Protein AF-A0A151F2L9-F1 (afdb_monomer_lite)

Structure (mmCIF, N/CA/C/O backbone):
data_AF-A0A151F2L9-F1
#
_entry.id   AF-A0A151F2L9-F1
#
loop_
_atom_site.group_PDB
_atom_site.id
_atom_site.type_symbol
_atom_site.label_atom_id
_atom_site.label_alt_id
_atom_site.label_comp_id
_atom_site.label_asym_id
_atom_site.label_entity_id
_atom_site.label_seq_id
_atom_site.pdbx_PDB_ins_code
_atom_site.Cartn_x
_atom_site.Cartn_y
_atom_site.Cartn_z
_atom_site.occupancy
_atom_site.B_iso_or_equiv
_atom_site.auth_seq_id
_atom_site.auth_comp_id
_atom_site.auth_asym_id
_atom_site.auth_atom_id
_atom_site.pdbx_PDB_model_num
ATOM 1 N N . MET A 1 1 ? 3.479 -38.315 2.683 1.00 40.06 1 MET A N 1
ATOM 2 C CA . MET A 1 1 ? 3.065 -36.902 2.808 1.00 40.06 1 MET A CA 1
ATOM 3 C C . MET A 1 1 ? 3.909 -36.080 1.847 1.00 40.06 1 MET A C 1
ATOM 5 O O . MET A 1 1 ? 5.123 -36.152 1.942 1.00 40.06 1 MET A O 1
ATOM 9 N N . ARG A 1 2 ? 3.302 -35.398 0.868 1.00 43.44 2 ARG A N 1
ATOM 10 C CA . ARG A 1 2 ? 3.987 -34.394 0.036 1.00 43.44 2 ARG A CA 1
ATOM 11 C C . ARG A 1 2 ? 3.532 -33.036 0.545 1.00 43.44 2 ARG A C 1
ATOM 13 O O . ARG A 1 2 ? 2.334 -32.762 0.485 1.00 43.44 2 ARG A O 1
ATOM 20 N N . GLU A 1 3 ? 4.454 -32.230 1.051 1.00 50.44 3 GLU A N 1
ATOM 21 C CA . GLU A 1 3 ? 4.191 -30.822 1.330 1.00 50.44 3 GLU A CA 1
ATOM 22 C C . GLU A 1 3 ? 3.861 -30.140 0.001 1.00 50.44 3 GLU A C 1
ATOM 24 O O . GLU A 1 3 ? 4.709 -29.969 -0.874 1.00 50.44 3 GLU A O 1
ATOM 29 N N . ARG A 1 4 ? 2.577 -29.842 -0.204 1.00 49.53 4 ARG A N 1
ATOM 30 C CA . ARG A 1 4 ? 2.139 -28.994 -1.307 1.00 49.53 4 ARG A CA 1
ATOM 31 C C . ARG A 1 4 ? 2.363 -27.559 -0.852 1.00 49.53 4 ARG A C 1
ATOM 33 O O . ARG A 1 4 ? 1.487 -26.990 -0.210 1.00 49.53 4 ARG A O 1
ATOM 40 N N . GLY A 1 5 ? 3.528 -26.994 -1.158 1.00 51.09 5 GLY A N 1
ATOM 41 C CA . GLY A 1 5 ? 3.702 -25.545 -1.091 1.00 51.09 5 GLY A CA 1
ATOM 42 C C . GLY A 1 5 ? 2.649 -24.898 -1.990 1.00 51.09 5 GLY A C 1
ATOM 43 O O . GLY A 1 5 ? 2.610 -25.180 -3.191 1.00 51.09 5 GLY A O 1
ATOM 44 N N . ARG A 1 6 ? 1.733 -24.113 -1.412 1.00 55.53 6 ARG A N 1
ATOM 45 C CA . ARG A 1 6 ? 0.787 -23.318 -2.197 1.00 55.53 6 ARG A CA 1
ATOM 46 C C . ARG A 1 6 ? 1.582 -22.197 -2.854 1.00 55.53 6 ARG A C 1
ATOM 48 O O . ARG A 1 6 ? 2.127 -21.342 -2.171 1.00 55.53 6 ARG A O 1
ATOM 55 N N . ALA A 1 7 ? 1.684 -22.242 -4.176 1.00 49.06 7 ALA A N 1
ATOM 56 C CA . ALA A 1 7 ? 2.137 -21.103 -4.955 1.00 49.06 7 ALA A CA 1
ATOM 57 C C . ALA A 1 7 ? 0.971 -20.109 -5.029 1.00 49.06 7 ALA A C 1
ATOM 59 O O . ALA A 1 7 ? 0.109 -20.227 -5.899 1.00 49.06 7 ALA A O 1
ATOM 60 N N . GLU A 1 8 ? 0.905 -19.204 -4.060 1.00 53.97 8 GLU A N 1
ATOM 61 C CA . GLU A 1 8 ? -0.030 -18.078 -4.050 1.00 53.97 8 GLU A CA 1
ATOM 62 C C . GLU A 1 8 ? 0.568 -17.007 -4.968 1.00 53.97 8 GLU A C 1
ATOM 64 O O . GLU A 1 8 ? 1.729 -16.623 -4.819 1.00 53.97 8 GLU A O 1
ATOM 69 N N . ARG A 1 9 ? -0.164 -16.613 -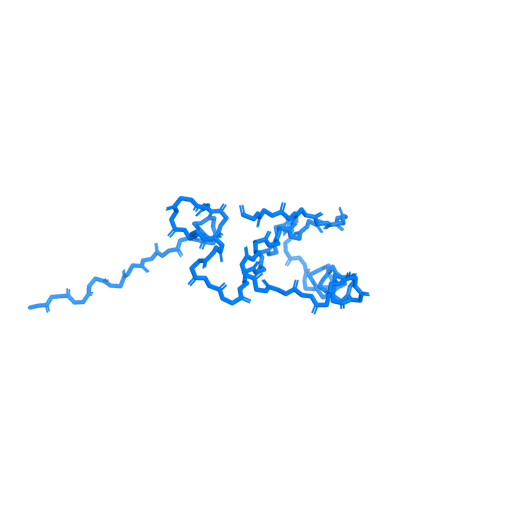6.011 1.00 57.41 9 ARG A N 1
ATOM 70 C CA . ARG A 1 9 ? 0.280 -15.554 -6.924 1.00 57.41 9 ARG A CA 1
ATOM 71 C C . ARG A 1 9 ? 0.082 -14.219 -6.224 1.00 57.41 9 ARG A C 1
ATOM 73 O O . ARG A 1 9 ? -0.872 -14.065 -5.473 1.00 57.41 9 ARG A O 1
ATOM 80 N N . ASP A 1 10 ? 0.884 -13.213 -6.555 1.00 58.06 10 ASP A N 1
ATOM 81 C CA . ASP A 1 10 ? 0.725 -11.860 -5.993 1.00 58.06 10 ASP A CA 1
ATOM 82 C C . ASP A 1 10 ? -0.707 -11.298 -6.136 1.00 58.06 10 ASP A C 1
ATOM 84 O O . ASP A 1 10 ? -1.160 -10.537 -5.284 1.00 58.06 10 ASP A O 1
ATOM 88 N N . SER A 1 11 ? -1.461 -11.700 -7.173 1.00 59.06 11 SER A N 1
ATOM 89 C CA . SER A 1 11 ? -2.872 -11.308 -7.337 1.00 59.06 11 SER A CA 1
ATOM 90 C C . SER A 1 11 ? -3.802 -11.883 -6.272 1.00 59.06 11 SER A C 1
ATOM 92 O O . SER A 1 11 ? -4.864 -11.319 -6.022 1.00 59.06 11 SER A O 1
ATOM 94 N N . ASP A 1 12 ? -3.433 -13.012 -5.672 1.00 60.41 12 ASP A N 1
ATOM 95 C CA . ASP A 1 12 ? -4.266 -13.719 -4.709 1.00 60.41 12 ASP A CA 1
ATOM 96 C C . ASP A 1 12 ? -4.389 -12.904 -3.415 1.00 60.41 12 ASP A C 1
ATOM 98 O O . ASP A 1 12 ? -5.468 -12.874 -2.836 1.00 60.41 12 ASP A O 1
ATOM 102 N N . PHE A 1 13 ? -3.375 -12.114 -3.038 1.00 60.91 13 PHE A N 1
ATOM 103 C CA . PHE A 1 13 ? -3.442 -11.194 -1.890 1.00 60.91 13 PHE A CA 1
ATOM 104 C C . PHE A 1 13 ? -4.393 -10.004 -2.090 1.00 60.91 13 PHE A C 1
ATOM 106 O O . PHE A 1 13 ? -4.787 -9.360 -1.121 1.00 60.91 13 PHE A O 1
ATOM 113 N N . ALA A 1 14 ? -4.788 -9.706 -3.331 1.00 59.91 14 ALA A N 1
ATOM 114 C CA . ALA A 1 14 ? -5.844 -8.734 -3.615 1.00 59.91 14 ALA A CA 1
ATOM 115 C C . ALA A 1 14 ? -7.252 -9.359 -3.560 1.00 59.91 14 ALA A C 1
ATOM 117 O O . ALA A 1 14 ? -8.250 -8.642 -3.639 1.00 59.91 14 ALA A O 1
ATOM 118 N N . ASN A 1 15 ? -7.355 -10.688 -3.441 1.00 66.44 15 ASN A N 1
ATOM 119 C CA . ASN A 1 15 ? -8.624 -11.392 -3.341 1.00 66.44 15 ASN A CA 1
ATOM 120 C C . ASN A 1 15 ? -9.108 -11.409 -1.887 1.00 66.44 15 ASN A C 1
ATOM 122 O O . ASN A 1 15 ? -8.732 -12.270 -1.093 1.00 66.44 15 ASN A O 1
ATOM 126 N N . THR A 1 16 ? -10.011 -10.491 -1.559 1.00 62.44 16 THR A N 1
ATOM 127 C CA . THR A 1 16 ? -10.601 -10.363 -0.220 1.00 62.44 16 THR A CA 1
ATOM 128 C C . THR A 1 16 ? -11.454 -11.560 0.210 1.00 62.44 16 THR A C 1
ATOM 130 O O . THR A 1 16 ? -11.706 -11.717 1.399 1.00 62.44 16 THR A O 1
ATOM 133 N N . LEU A 1 17 ? -11.866 -12.442 -0.713 1.00 60.47 17 LEU A N 1
ATOM 134 C CA . LEU A 1 17 ? -12.520 -13.712 -0.366 1.00 60.47 17 LEU A CA 1
ATOM 135 C C . LEU A 1 17 ? -11.512 -14.762 0.121 1.00 60.47 17 LEU A C 1
ATOM 137 O O . LEU A 1 17 ? -11.866 -15.619 0.927 1.00 60.47 17 LEU A O 1
ATOM 141 N N . ALA A 1 18 ? -10.275 -14.711 -0.381 1.00 61.22 18 ALA A N 1
ATOM 142 C CA . ALA A 1 18 ? -9.193 -15.599 0.040 1.00 61.22 18 ALA A CA 1
ATOM 143 C C . ALA A 1 18 ? -8.438 -15.047 1.264 1.00 61.22 18 ALA A C 1
ATOM 145 O O . ALA A 1 18 ? -8.025 -15.829 2.118 1.00 61.22 18 ALA A O 1
ATOM 146 N N . TYR A 1 19 ? -8.322 -13.717 1.375 1.00 62.47 19 TYR A N 1
ATOM 147 C CA . TYR A 1 19 ? -7.674 -13.005 2.482 1.00 62.47 19 TYR A CA 1
ATOM 148 C C . TYR A 1 19 ? -8.604 -11.906 3.016 1.00 62.47 19 TYR A C 1
ATOM 150 O O . TYR A 1 19 ? -8.458 -10.736 2.651 1.00 62.47 19 TYR A O 1
ATOM 158 N N . PRO A 1 20 ? -9.599 -12.265 3.847 1.00 65.56 20 PRO A N 1
ATOM 159 C CA . PRO A 1 20 ? -10.514 -11.289 4.420 1.00 65.56 20 PRO A CA 1
ATOM 160 C C . PRO A 1 20 ? -9.737 -10.315 5.321 1.00 65.56 20 PRO A C 1
ATOM 162 O O . PRO A 1 20 ? -9.090 -10.775 6.265 1.00 65.56 20 PRO A O 1
ATOM 165 N N . PRO A 1 21 ? -9.801 -8.991 5.078 1.00 68.19 21 PRO A N 1
ATOM 166 C CA . PRO A 1 21 ? -9.018 -7.988 5.806 1.00 68.19 21 PRO A CA 1
ATOM 167 C C . PRO A 1 21 ? -9.164 -8.087 7.330 1.00 68.19 21 PRO A C 1
ATOM 169 O O . PRO A 1 21 ? -8.180 -7.995 8.058 1.00 68.19 21 PRO A O 1
ATOM 172 N N . GLN A 1 22 ? -10.378 -8.389 7.794 1.00 65.31 22 GLN A N 1
ATOM 173 C CA . GLN A 1 22 ? -10.769 -8.551 9.200 1.00 65.31 22 GLN A CA 1
ATOM 174 C C . GLN A 1 22 ? -10.046 -9.696 9.932 1.00 65.31 22 GLN A C 1
ATOM 176 O O . GLN A 1 22 ? -10.022 -9.719 11.158 1.00 65.31 22 GLN A O 1
ATOM 181 N N . GLY A 1 23 ? -9.468 -10.656 9.202 1.00 64.81 23 GLY A N 1
ATOM 182 C CA . GLY A 1 23 ? -8.715 -11.774 9.778 1.00 64.81 23 GLY A CA 1
ATOM 183 C C . GLY A 1 23 ? -7.234 -11.479 10.030 1.00 64.81 23 GLY A C 1
ATOM 184 O O . GLY A 1 23 ? -6.528 -12.353 10.532 1.00 64.81 23 GLY A O 1
ATOM 185 N N . PHE A 1 24 ? -6.745 -10.290 9.662 1.00 64.81 24 PHE A N 1
ATOM 186 C CA . PHE A 1 24 ? -5.322 -9.957 9.670 1.00 64.81 24 PHE A CA 1
ATOM 187 C C . PHE A 1 24 ? -5.061 -8.551 10.227 1.00 64.81 24 PHE A C 1
ATOM 189 O O . PHE A 1 24 ? -5.914 -7.667 10.204 1.00 64.81 24 PHE A O 1
ATOM 196 N N . TYR A 1 25 ? -3.820 -8.309 10.655 1.00 67.88 25 TYR A N 1
ATOM 197 C CA . TYR A 1 25 ? -3.347 -7.015 11.173 1.00 67.88 25 TYR A CA 1
ATOM 198 C C . TYR A 1 25 ? -3.301 -5.880 10.124 1.00 67.88 25 TYR A C 1
ATOM 200 O O . TYR A 1 25 ? -2.831 -4.785 10.427 1.00 67.88 25 TYR A O 1
ATOM 208 N N . GLY A 1 26 ? -3.783 -6.132 8.903 1.00 78.19 26 GLY A N 1
ATOM 209 C CA . GLY A 1 26 ? -3.705 -5.239 7.750 1.00 78.19 26 GLY A CA 1
ATOM 210 C C . GLY A 1 26 ? -2.829 -5.801 6.635 1.00 78.19 26 GLY A C 1
ATOM 211 O O . GLY A 1 26 ? -1.762 -6.356 6.890 1.00 78.19 26 GLY A O 1
ATOM 212 N N . THR A 1 27 ? -3.267 -5.672 5.384 1.00 83.44 27 THR A N 1
ATOM 213 C CA . THR A 1 27 ? -2.511 -6.116 4.200 1.00 83.44 27 THR A CA 1
ATOM 214 C C . THR A 1 27 ? -2.268 -4.935 3.270 1.00 83.44 27 THR A C 1
ATOM 216 O O . THR A 1 27 ? -3.176 -4.156 2.999 1.00 83.44 27 THR A O 1
ATOM 219 N N . VAL A 1 28 ? -1.041 -4.789 2.769 1.00 86.19 28 VAL A N 1
ATOM 220 C CA . VAL A 1 28 ? -0.667 -3.734 1.818 1.00 86.19 28 VAL A CA 1
ATOM 221 C C . VAL A 1 28 ? -0.169 -4.386 0.536 1.00 86.19 28 VAL A C 1
ATOM 223 O O . VAL A 1 28 ? 0.852 -5.068 0.539 1.00 86.19 28 VAL A O 1
ATOM 226 N N . VAL A 1 29 ? -0.876 -4.158 -0.567 1.00 87.12 29 VAL A N 1
ATOM 227 C CA . VAL A 1 29 ? -0.553 -4.697 -1.891 1.00 87.12 29 VAL A CA 1
ATOM 228 C C . VAL A 1 29 ? -0.114 -3.555 -2.802 1.00 87.12 29 VAL A C 1
ATOM 230 O O . VAL A 1 29 ? -0.858 -2.601 -3.032 1.00 87.12 29 VAL A O 1
ATOM 233 N N . LEU A 1 30 ? 1.100 -3.650 -3.345 1.00 88.31 30 LEU A N 1
ATOM 234 C CA . LEU A 1 30 ? 1.654 -2.686 -4.300 1.00 88.31 30 LEU A CA 1
ATOM 235 C C . LEU A 1 30 ? 1.287 -3.099 -5.730 1.00 88.31 30 LEU A C 1
ATOM 237 O O . LEU A 1 30 ? 1.949 -3.933 -6.343 1.00 88.31 30 LEU A O 1
ATOM 241 N N . HIS A 1 31 ? 0.250 -2.484 -6.289 1.00 88.19 31 HIS A N 1
ATOM 242 C CA . HIS A 1 31 ? -0.221 -2.733 -7.648 1.00 88.19 31 HIS A CA 1
ATOM 243 C C . HIS A 1 31 ? 0.319 -1.667 -8.618 1.00 88.19 31 HIS A C 1
ATOM 245 O O . HIS A 1 31 ? -0.391 -0.769 -9.074 1.00 88.19 31 HIS A O 1
ATOM 251 N N . ILE A 1 32 ? 1.623 -1.737 -8.912 1.00 85.56 32 ILE A N 1
ATOM 252 C CA . ILE A 1 32 ? 2.324 -0.777 -9.782 1.00 85.56 32 ILE A CA 1
ATOM 253 C C . ILE A 1 32 ? 2.994 -1.515 -10.938 1.00 85.56 32 ILE A C 1
ATOM 255 O O . ILE A 1 32 ? 3.925 -2.292 -10.737 1.00 85.56 32 ILE A O 1
ATOM 259 N N . HIS A 1 33 ? 2.560 -1.217 -12.165 1.00 85.50 33 HIS A N 1
ATOM 260 C CA . HIS A 1 33 ? 3.164 -1.753 -13.381 1.00 85.50 33 HIS A CA 1
ATOM 261 C C . HIS A 1 33 ? 3.681 -0.631 -14.306 1.00 85.50 33 HIS A C 1
ATOM 263 O O . HIS A 1 33 ? 2.942 0.319 -14.585 1.00 85.50 33 HIS A O 1
ATOM 269 N N . PRO A 1 34 ? 4.930 -0.718 -14.810 1.00 86.06 34 PRO A N 1
ATOM 270 C CA . PRO A 1 34 ? 5.961 -1.689 -14.429 1.00 86.06 34 PRO A CA 1
ATOM 271 C C . PRO A 1 34 ? 6.463 -1.456 -12.987 1.00 86.06 34 PRO 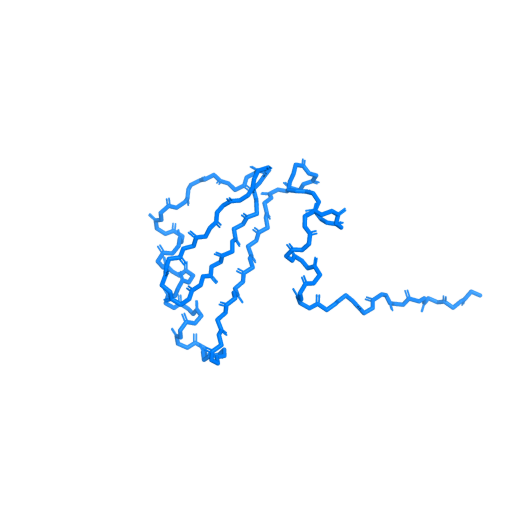A C 1
ATOM 273 O O . PRO A 1 34 ? 6.504 -0.301 -12.546 1.00 86.06 34 PRO A O 1
ATOM 276 N N . PRO A 1 35 ? 6.887 -2.512 -12.263 1.00 87.25 35 PRO A N 1
ATOM 277 C CA . PRO A 1 35 ? 7.312 -2.419 -10.866 1.00 87.25 35 PRO A CA 1
ATOM 278 C C . PRO A 1 35 ? 8.739 -1.863 -10.761 1.00 87.25 35 PRO A C 1
ATOM 280 O O . PRO A 1 35 ? 9.690 -2.561 -10.417 1.00 87.25 35 PRO A O 1
ATOM 283 N N . LYS A 1 36 ? 8.919 -0.585 -11.102 1.00 92.19 36 LYS A N 1
ATOM 284 C CA . LYS A 1 36 ? 10.204 0.095 -10.905 1.00 92.19 36 LYS A CA 1
ATOM 285 C C . LYS A 1 36 ? 10.398 0.366 -9.417 1.00 92.19 36 LYS A C 1
ATOM 287 O O . LYS A 1 36 ? 9.525 0.969 -8.795 1.00 92.19 36 LYS A O 1
ATOM 292 N N . SER A 1 37 ? 11.552 -0.012 -8.875 1.00 91.44 37 SER A N 1
ATOM 293 C CA . SER A 1 37 ? 11.912 0.171 -7.461 1.00 91.44 37 SER A CA 1
ATOM 294 C C . SER A 1 37 ? 11.663 1.600 -6.969 1.00 91.44 37 SER A C 1
ATOM 296 O O . SER A 1 37 ? 11.006 1.792 -5.952 1.00 91.44 37 SER A O 1
ATOM 298 N N . GLU A 1 38 ? 12.081 2.606 -7.737 1.00 93.31 38 GLU A N 1
ATOM 299 C CA . GLU A 1 38 ? 11.862 4.024 -7.419 1.00 93.31 38 GLU A CA 1
ATOM 300 C C . GLU A 1 38 ? 10.375 4.384 -7.257 1.00 93.31 38 GLU A C 1
ATOM 302 O O . GLU A 1 38 ? 10.008 5.173 -6.385 1.00 93.31 38 GLU A O 1
ATOM 307 N N . LEU A 1 39 ? 9.502 3.793 -8.082 1.00 89.50 39 LEU A N 1
ATOM 308 C CA . LEU A 1 39 ? 8.059 4.027 -8.020 1.00 89.50 39 LEU A CA 1
ATOM 309 C C . LEU A 1 39 ? 7.434 3.327 -6.814 1.00 89.50 39 LEU A C 1
ATOM 311 O O . LEU A 1 39 ? 6.595 3.927 -6.149 1.00 89.50 39 LEU A O 1
ATOM 315 N N . LEU A 1 40 ? 7.860 2.095 -6.521 1.00 91.81 40 LEU A N 1
ATOM 316 C CA . LEU A 1 40 ? 7.394 1.335 -5.360 1.00 91.81 40 LEU A CA 1
ATOM 317 C C . LEU A 1 40 ? 7.752 2.055 -4.057 1.00 91.81 40 LEU A C 1
ATOM 319 O O . LEU A 1 40 ? 6.876 2.285 -3.228 1.00 91.81 40 LEU A O 1
ATOM 323 N N . VAL A 1 41 ? 9.014 2.478 -3.916 1.00 93.50 41 VAL A N 1
ATOM 324 C CA . VAL A 1 41 ? 9.491 3.224 -2.743 1.00 93.50 41 VAL A CA 1
ATOM 325 C C . VAL A 1 41 ? 8.714 4.527 -2.597 1.00 93.50 41 VAL A C 1
ATOM 327 O O . VAL A 1 41 ? 8.167 4.794 -1.533 1.00 93.50 41 VAL A O 1
ATOM 330 N N . LYS A 1 42 ? 8.586 5.313 -3.673 1.00 93.31 42 LYS A N 1
ATOM 331 C CA . LYS A 1 42 ? 7.862 6.589 -3.630 1.00 93.31 42 LYS A CA 1
ATOM 332 C C . LYS A 1 42 ? 6.392 6.418 -3.243 1.00 93.31 42 LYS A C 1
ATOM 334 O O . LYS A 1 42 ? 5.882 7.191 -2.431 1.00 93.31 42 LYS A O 1
ATOM 339 N N . ALA A 1 43 ? 5.709 5.435 -3.828 1.00 91.75 43 ALA A N 1
ATOM 340 C CA . ALA A 1 43 ? 4.303 5.174 -3.546 1.00 91.75 43 ALA A CA 1
ATOM 341 C C . ALA A 1 43 ? 4.103 4.699 -2.102 1.00 91.75 43 ALA A C 1
ATOM 343 O O . ALA A 1 43 ? 3.240 5.229 -1.405 1.00 91.75 43 ALA A O 1
ATOM 344 N N . LEU A 1 44 ? 4.955 3.786 -1.624 1.00 92.19 44 LEU A N 1
ATOM 345 C CA . LEU A 1 44 ? 4.917 3.303 -0.248 1.00 92.19 44 LEU A CA 1
ATOM 346 C C . LEU A 1 44 ? 5.221 4.422 0.758 1.00 92.19 44 LEU A C 1
ATOM 348 O O . LEU A 1 44 ? 4.472 4.601 1.713 1.00 92.19 44 LEU A O 1
ATOM 352 N N . SER A 1 45 ? 6.257 5.234 0.526 1.00 93.81 45 SER A N 1
ATOM 353 C CA . SER A 1 45 ? 6.573 6.376 1.392 1.00 93.81 45 SER A CA 1
ATOM 354 C C . SER A 1 45 ? 5.418 7.375 1.460 1.00 93.81 45 SER A C 1
ATOM 356 O O . SER A 1 45 ? 5.068 7.826 2.544 1.00 93.81 45 SER A O 1
ATOM 358 N N . SER A 1 46 ? 4.783 7.698 0.327 1.00 92.06 46 SER A N 1
ATOM 359 C CA . SER A 1 46 ? 3.617 8.591 0.319 1.00 92.06 46 SER A CA 1
ATOM 360 C C . SER A 1 46 ? 2.379 7.983 0.980 1.00 92.06 46 SER A C 1
ATOM 362 O O . SER A 1 46 ? 1.477 8.729 1.362 1.00 92.06 46 SER A O 1
ATOM 364 N N . PHE A 1 47 ? 2.276 6.660 1.024 1.00 92.44 47 PHE A N 1
ATOM 365 C CA . PHE A 1 47 ? 1.183 5.957 1.676 1.00 92.44 47 PHE A CA 1
ATOM 366 C C . PHE A 1 47 ? 1.361 5.965 3.198 1.00 92.44 47 PHE A C 1
ATOM 368 O O . PHE A 1 47 ? 0.439 6.343 3.917 1.00 92.44 47 PHE A O 1
ATOM 375 N N . LEU A 1 48 ? 2.568 5.656 3.680 1.00 91.62 48 LEU A N 1
ATOM 376 C CA . LEU A 1 48 ? 2.887 5.622 5.111 1.00 91.62 48 LEU A CA 1
ATOM 377 C C . LEU A 1 48 ? 2.758 6.992 5.794 1.00 91.62 48 LEU A C 1
ATOM 379 O O . LEU A 1 48 ? 2.529 7.050 6.993 1.00 91.62 48 LEU A O 1
ATOM 383 N N . THR A 1 49 ? 2.849 8.103 5.054 1.00 93.81 49 THR A N 1
ATOM 384 C CA . THR A 1 49 ? 2.576 9.441 5.614 1.00 93.81 49 THR A CA 1
ATOM 385 C C . THR A 1 49 ? 1.086 9.750 5.782 1.00 93.81 49 THR A C 1
ATOM 387 O O . THR A 1 49 ? 0.745 10.754 6.402 1.00 93.81 49 THR A O 1
ATOM 390 N N . LYS A 1 50 ? 0.193 8.931 5.212 1.00 91.31 50 LYS A N 1
ATOM 391 C CA . LYS A 1 50 ? -1.260 9.170 5.173 1.00 91.31 50 LYS A CA 1
ATOM 392 C C . LYS A 1 50 ? -2.071 8.180 6.006 1.00 91.31 50 LYS A C 1
ATOM 394 O O . LYS A 1 50 ? -3.243 8.447 6.253 1.00 91.31 50 LYS A O 1
ATOM 399 N N . VAL A 1 51 ? -1.486 7.054 6.411 1.00 88.62 51 VAL A N 1
ATOM 400 C CA . VAL A 1 51 ? -2.189 5.971 7.110 1.00 88.62 51 VAL A CA 1
ATOM 401 C C . VAL A 1 51 ? -1.537 5.705 8.459 1.00 88.62 51 VAL A C 1
ATOM 403 O O . VAL A 1 51 ? -0.344 5.434 8.527 1.00 88.62 51 VAL A O 1
ATOM 406 N N . ASN A 1 52 ? -2.348 5.761 9.518 1.00 87.31 52 ASN A N 1
ATOM 407 C CA . ASN A 1 52 ? -1.927 5.499 10.898 1.00 87.31 52 ASN A CA 1
ATOM 408 C C . ASN A 1 52 ? -2.572 4.237 11.498 1.00 87.31 52 ASN A C 1
ATOM 410 O O . ASN A 1 52 ? -2.189 3.821 12.585 1.00 87.31 52 ASN A O 1
ATOM 414 N N . GLU A 1 53 ? -3.543 3.629 10.811 1.00 87.75 53 GLU A N 1
ATOM 415 C CA . GLU A 1 53 ? -4.277 2.452 11.283 1.00 87.75 53 GLU A CA 1
ATOM 416 C C . GLU A 1 53 ? -4.374 1.419 10.162 1.00 87.75 53 GLU A C 1
ATOM 418 O O . GLU A 1 53 ? -4.900 1.713 9.084 1.00 87.75 53 GLU A O 1
ATOM 423 N N . PHE A 1 54 ? -3.858 0.220 10.432 1.00 85.19 54 PHE A N 1
ATOM 424 C CA . PHE A 1 54 ? -3.726 -0.858 9.451 1.00 85.19 54 PHE A CA 1
ATOM 425 C C . PHE A 1 54 ? -4.655 -2.041 9.720 1.00 85.19 54 PHE A C 1
ATOM 427 O O . PHE A 1 54 ? -5.005 -2.759 8.787 1.00 85.19 54 PHE A O 1
ATOM 434 N N . GLU A 1 55 ? -5.060 -2.230 10.974 1.00 86.25 55 GLU A N 1
ATOM 435 C CA . GLU A 1 55 ? -5.811 -3.401 11.414 1.00 86.25 55 GLU A CA 1
ATOM 436 C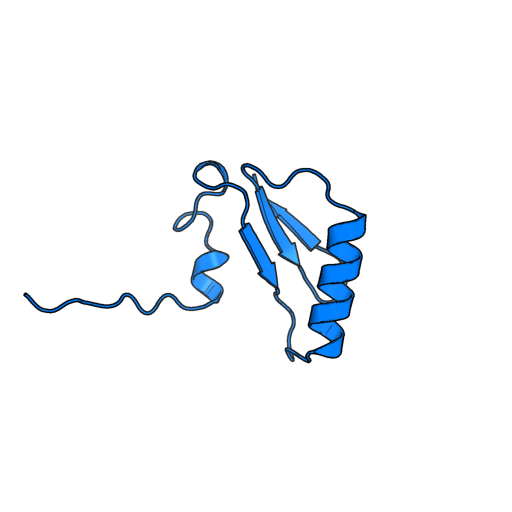 C . GLU A 1 55 ? -7.131 -3.545 10.656 1.00 86.25 55 GLU A C 1
ATOM 438 O O . GLU A 1 55 ? -7.848 -2.566 10.442 1.00 86.25 55 GLU A O 1
ATOM 443 N N . GLY A 1 56 ? -7.429 -4.767 10.208 1.00 84.50 56 GLY A N 1
ATOM 444 C CA . GLY A 1 56 ? -8.677 -5.061 9.512 1.00 84.50 56 GLY A CA 1
ATOM 445 C C . GLY A 1 56 ? -8.789 -4.482 8.099 1.00 84.50 56 GLY A C 1
ATOM 446 O O . GLY A 1 56 ? -9.873 -4.543 7.532 1.00 84.50 56 GLY A O 1
ATOM 447 N N . LYS A 1 57 ? -7.719 -3.912 7.522 1.00 86.94 57 LYS A N 1
ATOM 448 C CA . LYS A 1 57 ? -7.776 -3.187 6.238 1.00 86.94 57 LYS A CA 1
ATOM 449 C C . LYS A 1 57 ? -6.869 -3.796 5.175 1.00 86.94 57 LYS A C 1
ATOM 451 O O . LYS A 1 57 ? -5.719 -4.154 5.432 1.00 86.94 57 LYS A O 1
ATOM 456 N N . LEU A 1 58 ? -7.362 -3.848 3.941 1.00 88.38 58 LEU A N 1
ATOM 457 C CA . LEU A 1 58 ? -6.562 -4.108 2.747 1.00 88.38 58 LEU A CA 1
ATOM 458 C C . LEU A 1 58 ? -6.324 -2.795 2.001 1.00 88.38 58 LEU A C 1
ATOM 460 O O . LEU A 1 58 ? -7.263 -2.138 1.552 1.00 88.38 58 LEU A O 1
ATOM 464 N N . PHE A 1 59 ? -5.056 -2.442 1.820 1.00 89.44 59 PHE A N 1
ATOM 465 C CA . PHE A 1 59 ? -4.629 -1.276 1.061 1.00 89.44 59 PHE A CA 1
ATOM 466 C C . PHE A 1 59 ? -4.060 -1.700 -0.285 1.00 89.44 59 PHE A C 1
ATOM 468 O O . PHE A 1 59 ? -3.039 -2.381 -0.348 1.00 89.44 59 PHE A O 1
ATOM 475 N N . LEU A 1 60 ? -4.685 -1.249 -1.369 1.00 90.12 60 LEU A N 1
ATOM 476 C CA . LEU A 1 60 ? -4.172 -1.436 -2.722 1.00 90.12 60 LEU A CA 1
ATOM 477 C C . LEU A 1 60 ? -3.495 -0.140 -3.172 1.00 90.12 60 LEU A C 1
ATOM 479 O O . LEU A 1 60 ? -4.172 0.831 -3.509 1.00 90.12 60 LEU A O 1
ATOM 483 N N . ILE A 1 61 ? -2.165 -0.107 -3.146 1.00 91.50 61 ILE A N 1
ATOM 484 C CA . ILE A 1 61 ? -1.367 1.054 -3.549 1.00 91.50 61 ILE A CA 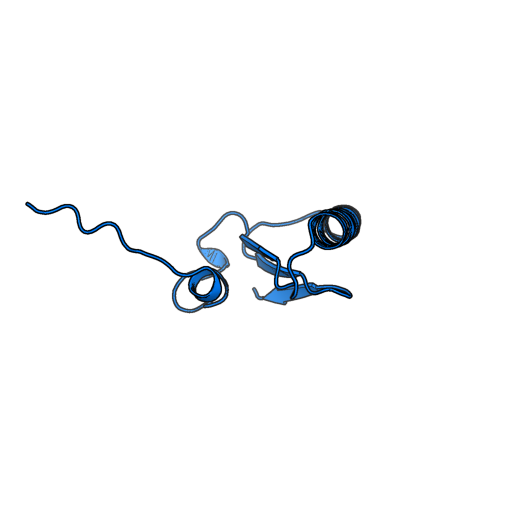1
ATOM 485 C C . ILE A 1 61 ? -1.160 1.010 -5.060 1.00 91.50 61 ILE A C 1
ATOM 487 O O . ILE A 1 61 ? -0.564 0.074 -5.588 1.00 91.50 61 ILE A O 1
ATOM 491 N N . GLU A 1 62 ? -1.608 2.050 -5.754 1.00 89.94 62 GLU A N 1
ATOM 492 C CA . GLU A 1 62 ? -1.409 2.220 -7.192 1.00 89.94 62 GLU A CA 1
ATOM 493 C C . GLU A 1 62 ? -0.311 3.267 -7.449 1.00 89.94 62 GLU A C 1
ATOM 495 O O . GLU A 1 62 ? 0.225 3.898 -6.536 1.00 89.94 62 GLU A O 1
ATOM 500 N N . LYS A 1 63 ? 0.046 3.491 -8.720 1.00 84.88 63 LYS A N 1
ATOM 501 C CA . LYS A 1 63 ? 1.067 4.492 -9.087 1.00 84.88 63 LYS A CA 1
ATOM 502 C C . LYS A 1 63 ? 0.708 5.902 -8.596 1.00 84.88 63 LYS A C 1
ATOM 504 O O . LYS A 1 63 ? 1.598 6.715 -8.346 1.00 84.88 63 LYS A O 1
ATOM 509 N N . VAL A 1 64 ? -0.588 6.194 -8.492 1.00 84.94 64 VAL A N 1
ATOM 510 C CA . VAL A 1 64 ? -1.126 7.456 -7.982 1.00 84.94 64 VAL A CA 1
ATOM 511 C C . VAL A 1 64 ? -2.229 7.133 -6.978 1.00 84.94 64 VAL A C 1
ATOM 513 O O . VAL A 1 64 ? -3.345 6.809 -7.362 1.00 84.94 64 VAL A O 1
ATOM 516 N N . GLY A 1 65 ? -1.913 7.245 -5.688 1.00 89.50 65 GLY A N 1
ATOM 517 C CA . GLY A 1 65 ? -2.875 7.021 -4.607 1.00 89.50 65 GLY A CA 1
ATOM 518 C C . GLY A 1 65 ? -3.004 5.558 -4.180 1.00 89.50 65 GLY A C 1
ATOM 519 O O . GLY A 1 65 ? -2.152 4.724 -4.478 1.00 89.50 65 GLY A O 1
ATOM 520 N N . PHE A 1 66 ? -4.055 5.272 -3.415 1.00 91.6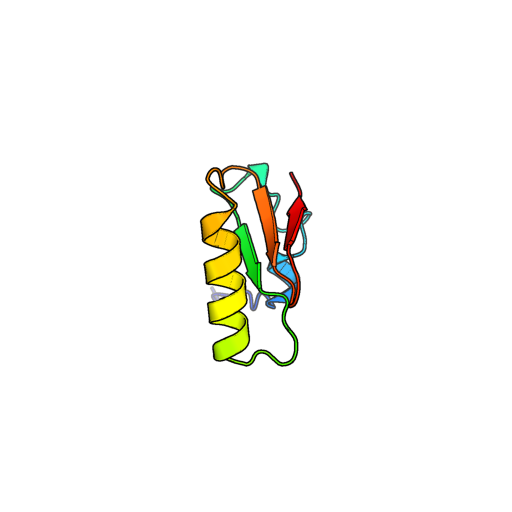9 66 PHE A N 1
ATOM 521 C CA . PHE A 1 66 ? -4.358 3.937 -2.910 1.00 91.69 66 PHE A CA 1
ATOM 522 C C . PHE A 1 66 ? -5.864 3.776 -2.676 1.00 91.69 66 PHE A C 1
ATOM 524 O O . PHE A 1 66 ? -6.581 4.765 -2.510 1.00 91.69 66 PHE A O 1
ATOM 531 N N . LYS A 1 67 ? -6.329 2.527 -2.653 1.00 90.12 67 LYS A N 1
ATOM 532 C CA . LYS A 1 67 ? -7.696 2.137 -2.281 1.00 90.12 67 LYS A CA 1
ATOM 533 C C . LYS A 1 67 ? -7.671 1.386 -0.954 1.00 90.12 67 LYS A C 1
ATOM 535 O O . LYS A 1 67 ? -6.670 0.743 -0.646 1.00 90.12 67 LYS A O 1
ATOM 540 N N . VAL A 1 68 ? -8.765 1.464 -0.202 1.00 89.75 68 VAL A N 1
ATOM 541 C CA . VAL A 1 68 ? -8.950 0.766 1.078 1.00 89.75 68 VAL A CA 1
ATOM 542 C C . VAL A 1 68 ? -10.163 -0.148 0.963 1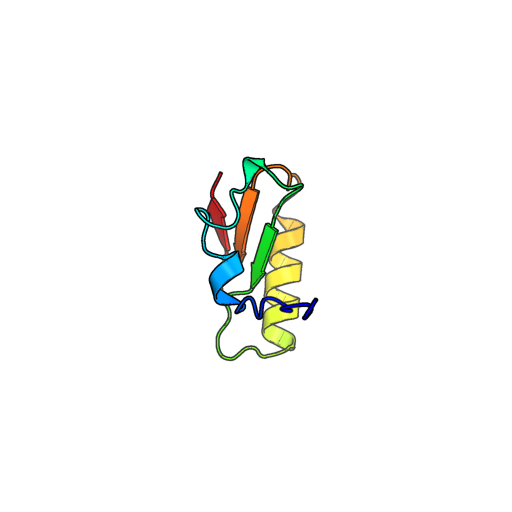.00 89.75 68 VAL A C 1
ATOM 544 O O . VAL A 1 68 ? -11.181 0.268 0.410 1.00 89.75 68 VAL A O 1
ATOM 547 N N . VAL A 1 69 ? -10.039 -1.374 1.463 1.00 84.69 69 VAL A N 1
ATOM 548 C CA . VAL A 1 69 ? -11.134 -2.341 1.599 1.00 84.69 69 VAL A CA 1
ATOM 549 C C . VAL A 1 69 ? -11.157 -2.849 3.043 1.00 84.69 69 VAL A C 1
ATOM 551 O O . VAL A 1 69 ? -10.100 -3.192 3.574 1.00 84.69 69 VAL A O 1
ATOM 554 N N . GLU A 1 70 ? -12.342 -2.867 3.655 1.00 77.56 70 GLU A N 1
ATOM 555 C CA . GLU A 1 70 ? -12.624 -3.269 5.049 1.00 77.56 70 GLU A CA 1
ATOM 556 C C . GLU A 1 70 ? -13.475 -4.549 5.099 1.00 77.56 70 GLU A C 1
ATOM 558 O O . GLU A 1 70 ? -14.256 -4.769 4.143 1.00 77.56 70 GLU A O 1
#

Secondary structure (DSSP, 8-state):
---------TTGGG-TTTS-GGGSS-EEEE--SS--HHHHHHHHHHHHTT----TT-EEEE-SS-EEEE-

Foldseek 3Di:
DDPPDDPQDLVNLVVCVNVVLQVDQAAEREPEPPPDVVQSVVQVVVVVVPDDGGRRWYWYGYSPGIDIDD

pLDDT: mean 77.82, std 15.47, range [40.06, 93.81]

Radius of gyration: 13.71 Å; chains: 1; bounding box: 24×46×26 Å

Sequence (70 aa):
MRERGRAERDSDFANTLAYPPQGFYGTVVLHIHPPKSELLVKALSSFLTKVNEFEGKLFLIEKVGFKVVE